Protein AF-A0A3Q2DTZ6-F1 (afdb_monomer_lite)

Foldseek 3Di:
DDDDDDDDPPPPPPDDDDDDDDPDDDPDPPVVVVVVVVVVVVLVVQLVVVVVVLVVLQPADQPDKDFAQAWDDCQVDPPFSHPPQEDGDHHRWMWGFRACPDPQWTWTWTPDPPTGIGIYGDPVNVVVVVVVVVVVVVVVVVVPDDPPPDDDPDDPDDDDDDDDD

Organism: Cyprinodon variegatus (NCBI:txid28743)

pLDDT: mean 79.05, std 22.46, range [39.16, 98.88]

Sequence (165 aa):
MKFKKAHLTKYLMKYTEESSADSYTSRPSDSDLSLEEDQEASRREAERQAQLQLERAKSKPVAFAVKTNVSYCGALDEDCPVQGAAINFETKDFLHIKEKYNNDWWIGRLVKEGADITFIPSPVKLEAMRIKQEQKAAARSESAQPSQIYFPPFCWRSTPPSAGK

Structure (mmCIF, N/CA/C/O backbone):
data_AF-A0A3Q2DTZ6-F1
#
_entry.id   AF-A0A3Q2DTZ6-F1
#
loop_
_atom_site.group_PDB
_atom_site.id
_atom_site.type_symbol
_atom_site.label_atom_id
_atom_site.label_alt_id
_atom_site.label_comp_id
_atom_site.label_asym_id
_atom_site.label_entity_id
_atom_site.label_seq_id
_atom_site.pdbx_PDB_ins_code
_atom_site.Cartn_x
_atom_site.Cartn_y
_atom_site.Cartn_z
_atom_site.occupancy
_atom_site.B_iso_or_equiv
_atom_site.auth_seq_id
_atom_site.auth_comp_id
_atom_site.auth_asym_id
_atom_site.auth_atom_id
_atom_site.pdbx_PDB_model_num
ATOM 1 N N . MET A 1 1 ? 99.301 5.663 -15.789 1.00 41.72 1 MET A N 1
ATOM 2 C CA . MET A 1 1 ? 98.503 4.423 -15.643 1.00 41.72 1 MET A CA 1
ATOM 3 C C . MET A 1 1 ? 97.276 4.504 -16.537 1.00 41.72 1 MET A C 1
ATOM 5 O O . MET A 1 1 ? 96.602 5.521 -16.536 1.00 41.72 1 MET A O 1
ATOM 9 N N . LYS A 1 2 ? 97.051 3.466 -17.349 1.00 45.25 2 LYS A N 1
ATOM 10 C CA . LYS A 1 2 ? 95.896 3.293 -18.244 1.00 45.25 2 LYS A CA 1
ATOM 11 C C . LYS A 1 2 ? 94.743 2.689 -17.442 1.00 45.25 2 LYS A C 1
ATOM 13 O O . LYS A 1 2 ? 94.998 1.671 -16.821 1.00 45.25 2 LYS A O 1
ATOM 18 N N . PHE A 1 3 ? 93.515 3.192 -17.567 1.00 42.50 3 PHE A N 1
ATOM 19 C CA . PHE A 1 3 ? 92.317 2.341 -17.575 1.00 42.50 3 PHE A CA 1
ATOM 20 C C . PHE A 1 3 ? 91.267 2.910 -18.534 1.00 42.50 3 PHE A C 1
ATOM 22 O O . PHE A 1 3 ? 91.218 4.107 -18.801 1.00 42.50 3 PHE A O 1
ATOM 29 N N . LYS A 1 4 ? 90.570 1.980 -19.186 1.00 48.81 4 LYS A N 1
ATOM 30 C CA . LYS A 1 4 ? 89.993 2.081 -20.527 1.00 48.81 4 LYS A CA 1
ATOM 31 C C . LYS A 1 4 ? 88.507 2.455 -20.498 1.00 48.81 4 LYS A C 1
ATOM 33 O O . LYS A 1 4 ? 87.788 2.129 -19.563 1.00 48.81 4 LYS A O 1
ATOM 38 N N . LYS A 1 5 ? 88.084 3.063 -21.611 1.00 48.91 5 LYS A N 1
ATOM 39 C CA . LYS A 1 5 ? 86.713 3.193 -22.126 1.00 48.91 5 LYS A CA 1
ATOM 40 C C . LYS A 1 5 ? 85.871 1.922 -21.941 1.00 48.91 5 LYS A C 1
ATOM 42 O O . LYS A 1 5 ? 86.323 0.855 -22.343 1.00 48.91 5 LYS A O 1
ATOM 47 N N . ALA A 1 6 ? 84.615 2.103 -21.534 1.00 48.50 6 ALA A N 1
ATOM 48 C CA . ALA A 1 6 ? 83.467 1.364 -22.072 1.00 48.50 6 ALA A CA 1
ATOM 49 C C . ALA A 1 6 ? 82.158 2.134 -21.792 1.00 48.50 6 ALA A C 1
ATOM 51 O O . ALA A 1 6 ? 81.367 1.789 -20.921 1.00 48.50 6 ALA A O 1
ATOM 52 N N . HIS A 1 7 ? 81.942 3.213 -22.549 1.00 48.97 7 HIS A N 1
ATOM 53 C CA . HIS A 1 7 ? 80.594 3.658 -22.909 1.00 48.97 7 HIS A CA 1
ATOM 54 C C . HIS A 1 7 ? 79.936 2.543 -23.730 1.00 48.97 7 HIS A C 1
ATOM 56 O O . HIS A 1 7 ? 80.561 2.165 -24.715 1.00 48.97 7 HIS A O 1
ATOM 62 N N . LEU A 1 8 ? 78.731 2.068 -23.368 1.00 47.53 8 LEU A N 1
ATOM 63 C CA . LEU A 1 8 ? 77.592 1.872 -24.300 1.00 47.53 8 LEU A CA 1
ATOM 64 C C . LEU A 1 8 ? 76.335 1.204 -23.689 1.00 47.53 8 LEU A C 1
ATOM 66 O O . LEU A 1 8 ? 75.507 0.691 -24.429 1.00 47.53 8 LEU A O 1
ATOM 70 N N . THR A 1 9 ? 76.100 1.210 -22.376 1.00 45.66 9 THR A N 1
ATOM 71 C CA . THR A 1 9 ? 74.889 0.563 -21.812 1.00 45.66 9 THR A CA 1
ATOM 72 C C . THR A 1 9 ? 73.594 1.372 -21.958 1.00 45.66 9 THR A C 1
ATOM 74 O O . THR A 1 9 ? 72.562 0.966 -21.439 1.00 45.66 9 THR A O 1
ATOM 77 N N . LYS A 1 10 ? 73.604 2.505 -22.674 1.00 50.84 10 LYS A N 1
ATOM 78 C CA . LYS A 1 10 ? 72.443 3.408 -22.755 1.00 50.84 10 LYS A CA 1
ATOM 79 C C . LYS A 1 10 ? 71.672 3.421 -24.081 1.00 50.84 10 LYS A C 1
ATOM 81 O O . LYS A 1 10 ? 70.732 4.199 -24.160 1.00 50.84 10 LYS A O 1
ATOM 86 N N . TYR A 1 11 ? 72.024 2.629 -25.106 1.00 40.12 11 TYR A N 1
ATOM 87 C CA . TYR A 1 11 ? 71.481 2.899 -26.456 1.00 40.12 11 TYR A CA 1
ATOM 88 C C . TYR A 1 11 ? 70.972 1.740 -27.330 1.00 40.12 11 TYR A C 1
ATOM 90 O O . TYR A 1 11 ? 70.694 1.986 -28.496 1.00 40.12 11 TYR A O 1
ATOM 98 N N . LEU A 1 12 ? 70.774 0.516 -26.830 1.00 48.34 12 LEU A N 1
ATOM 99 C CA . LEU A 1 12 ? 70.267 -0.590 -27.672 1.00 48.34 12 LEU A CA 1
ATOM 100 C C . LEU A 1 12 ? 69.214 -1.479 -26.972 1.00 48.34 12 LEU A C 1
ATOM 102 O O . LEU A 1 12 ? 69.154 -2.675 -27.208 1.00 48.34 12 LEU A O 1
ATOM 106 N N . MET A 1 13 ? 68.321 -0.890 -26.161 1.00 49.00 13 MET A N 1
ATOM 107 C CA . MET A 1 13 ? 66.967 -1.448 -25.931 1.00 49.00 13 MET A CA 1
ATOM 108 C C . MET A 1 13 ? 66.019 -0.952 -27.033 1.00 49.00 13 MET A C 1
ATOM 110 O O . MET A 1 13 ? 65.000 -0.316 -26.772 1.00 49.00 13 MET A O 1
ATOM 114 N N . LYS A 1 14 ? 66.406 -1.145 -28.293 1.00 47.03 14 LYS A N 1
ATOM 115 C CA . LYS A 1 14 ? 65.577 -0.799 -29.444 1.00 47.03 14 LYS A CA 1
ATOM 116 C C . LYS A 1 14 ? 65.657 -1.975 -30.409 1.00 47.03 14 LYS A C 1
ATOM 118 O O . LYS A 1 14 ? 66.730 -2.227 -30.943 1.00 47.03 14 LYS A O 1
ATOM 123 N N . TYR A 1 15 ? 64.519 -2.645 -30.590 1.00 43.56 15 TYR A N 1
ATOM 124 C CA . TYR A 1 15 ? 64.241 -3.767 -31.499 1.00 43.56 15 TYR A CA 1
ATOM 125 C C . TYR A 1 15 ? 64.509 -5.188 -30.979 1.00 43.56 15 TYR A C 1
ATOM 127 O O . TYR A 1 15 ? 65.468 -5.838 -31.378 1.00 43.56 15 TYR A O 1
ATOM 135 N N . THR A 1 16 ? 63.544 -5.703 -30.211 1.00 41.28 16 THR A N 1
ATOM 136 C CA . THR A 1 16 ? 63.103 -7.100 -30.351 1.00 41.28 16 THR A CA 1
ATOM 137 C C . THR A 1 16 ? 61.589 -7.189 -30.148 1.00 41.28 16 THR A C 1
ATOM 139 O O . THR A 1 16 ? 61.086 -7.065 -29.038 1.00 41.28 16 THR A O 1
ATOM 142 N N . GLU A 1 17 ? 60.917 -7.326 -31.291 1.00 39.56 17 GLU A N 1
ATOM 143 C CA . GLU A 1 17 ? 59.718 -8.135 -31.545 1.00 39.56 17 GLU A CA 1
ATOM 144 C C . GLU A 1 17 ? 58.416 -7.837 -30.787 1.00 39.56 17 GLU A C 1
ATOM 146 O O . GLU A 1 17 ? 58.101 -8.358 -29.723 1.00 39.56 17 GLU A O 1
ATOM 151 N N . GLU A 1 18 ? 57.609 -7.019 -31.458 1.00 49.50 18 GLU A N 1
ATOM 152 C CA . GLU A 1 18 ? 56.250 -7.355 -31.898 1.00 49.50 18 GLU A CA 1
ATOM 153 C C . GLU A 1 18 ? 55.818 -8.824 -31.649 1.00 49.50 18 GLU A C 1
ATOM 155 O O . GLU A 1 18 ? 56.094 -9.721 -32.438 1.00 49.50 18 GLU A O 1
ATOM 160 N N . SER A 1 19 ? 55.050 -9.060 -30.584 1.00 39.16 19 SER A N 1
ATOM 161 C CA . SER A 1 19 ? 53.859 -9.907 -30.691 1.00 39.16 19 SER A CA 1
ATOM 162 C C . SER A 1 19 ? 52.780 -9.361 -29.761 1.00 39.16 19 SER A C 1
ATOM 164 O O . SER A 1 19 ? 52.871 -9.382 -28.534 1.00 39.16 19 SER A O 1
ATOM 166 N N . SER A 1 20 ? 51.780 -8.767 -30.403 1.00 52.72 20 SER A N 1
ATOM 167 C CA . SER A 1 20 ? 50.464 -8.537 -29.836 1.00 52.72 20 SER A CA 1
ATOM 168 C C . SER A 1 20 ? 49.880 -9.897 -29.466 1.00 52.72 20 SER A C 1
ATOM 170 O O . SER A 1 20 ? 49.728 -10.757 -30.330 1.00 52.72 20 SER A O 1
ATOM 172 N N . ALA A 1 21 ? 49.582 -10.083 -28.187 1.00 40.47 21 ALA A N 1
ATOM 173 C CA . ALA A 1 21 ? 48.740 -11.158 -27.687 1.00 40.47 21 ALA A CA 1
ATOM 174 C C . ALA A 1 21 ? 47.865 -10.569 -26.574 1.00 40.47 21 ALA A C 1
ATOM 176 O O . ALA A 1 21 ? 48.117 -10.722 -25.383 1.00 40.47 21 ALA A O 1
ATOM 177 N N . ASP A 1 22 ? 46.895 -9.771 -27.017 1.00 44.12 22 ASP A N 1
ATOM 178 C CA . ASP A 1 22 ? 45.498 -9.894 -26.620 1.00 44.12 22 ASP A CA 1
ATOM 179 C C . ASP A 1 22 ? 45.221 -9.963 -25.111 1.00 44.12 22 ASP A C 1
ATOM 181 O O . ASP A 1 22 ? 45.041 -11.017 -24.501 1.00 44.12 22 ASP A O 1
ATOM 185 N N . SER A 1 23 ? 45.076 -8.772 -24.525 1.00 54.72 23 SER A N 1
ATOM 186 C CA . SER A 1 23 ? 44.318 -8.573 -23.293 1.00 54.72 23 SER A CA 1
ATOM 187 C C . SER A 1 23 ? 42.849 -8.929 -23.550 1.00 54.72 23 SER A C 1
ATOM 189 O O . SER A 1 23 ? 42.066 -8.103 -24.008 1.00 54.72 23 SER A O 1
ATOM 191 N N . TYR A 1 24 ? 42.476 -10.175 -23.265 1.00 48.81 24 TYR A N 1
ATOM 192 C CA . TYR A 1 24 ? 41.083 -10.609 -23.217 1.00 48.81 24 TYR A CA 1
ATOM 193 C C . TYR A 1 24 ? 40.782 -11.256 -21.868 1.00 48.81 24 TYR A C 1
ATOM 195 O O . TYR A 1 24 ? 40.972 -12.450 -21.665 1.00 48.81 24 TYR A O 1
ATOM 203 N N . THR A 1 25 ? 40.281 -10.438 -20.942 1.00 47.41 25 THR A N 1
ATOM 204 C CA . THR A 1 25 ? 38.934 -10.642 -20.388 1.00 47.41 25 THR A CA 1
ATOM 205 C C . THR A 1 25 ? 38.511 -9.402 -19.591 1.00 47.41 25 THR A C 1
ATOM 207 O O . THR A 1 25 ? 38.667 -9.306 -18.379 1.00 47.41 25 THR A O 1
ATOM 210 N N . SER A 1 26 ? 38.012 -8.428 -20.352 1.00 53.19 26 SER A N 1
ATOM 211 C CA . SER A 1 26 ? 36.920 -7.505 -20.026 1.00 53.19 26 SER A CA 1
ATOM 212 C C . SER A 1 26 ? 36.917 -6.859 -18.639 1.00 53.19 26 SER A C 1
ATOM 214 O O . SER A 1 26 ? 36.235 -7.309 -17.722 1.00 53.19 26 SER A O 1
ATOM 216 N N . ARG A 1 27 ? 37.561 -5.690 -18.531 1.00 54.78 27 ARG A N 1
ATOM 217 C CA . ARG A 1 27 ? 37.048 -4.644 -17.639 1.00 54.78 27 ARG A CA 1
ATOM 218 C C . ARG A 1 27 ? 35.656 -4.285 -18.186 1.00 54.78 27 ARG A C 1
ATOM 220 O O . ARG A 1 27 ? 35.604 -3.839 -19.335 1.00 54.78 27 ARG A O 1
ATOM 227 N N . PRO A 1 28 ? 34.545 -4.540 -17.469 1.00 54.09 28 PRO A N 1
ATOM 228 C CA . PRO A 1 28 ? 33.247 -4.057 -17.923 1.00 54.09 28 PRO A CA 1
ATOM 229 C C . PRO A 1 28 ? 33.381 -2.543 -18.096 1.00 54.09 28 PRO A C 1
ATOM 231 O O . PRO A 1 28 ? 34.019 -1.881 -17.273 1.00 54.09 28 PRO A O 1
ATOM 234 N N . SER A 1 29 ? 32.913 -2.020 -19.229 1.00 53.03 29 SER A N 1
ATOM 235 C CA . SER A 1 29 ? 33.005 -0.587 -19.511 1.00 53.03 29 SER A CA 1
ATOM 236 C C . SER A 1 29 ? 32.414 0.186 -18.332 1.00 53.03 29 SER A C 1
ATOM 238 O O . SER A 1 29 ? 31.333 -0.168 -17.870 1.00 53.03 29 SER A O 1
ATOM 240 N N . ASP A 1 30 ? 33.079 1.249 -17.864 1.00 56.62 30 ASP A N 1
ATOM 241 C CA . ASP A 1 30 ? 32.562 2.117 -16.784 1.00 56.62 30 ASP A CA 1
ATOM 242 C C . ASP A 1 30 ? 31.128 2.631 -17.086 1.00 56.62 30 ASP A C 1
ATOM 244 O O . ASP A 1 30 ? 30.389 2.988 -16.176 1.00 56.62 30 ASP A O 1
ATOM 248 N N . SER A 1 31 ? 30.710 2.619 -18.359 1.00 53.72 31 SER A N 1
ATOM 2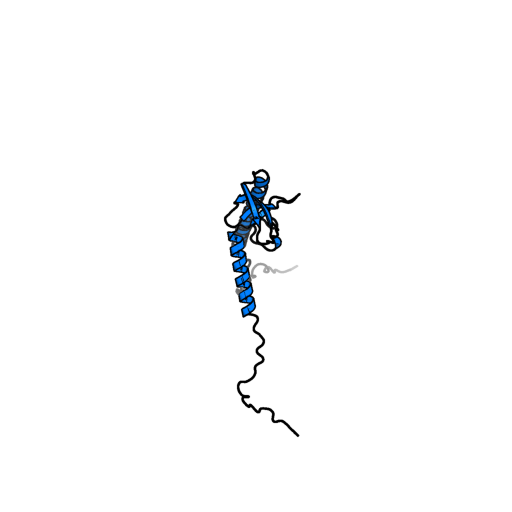49 C CA . SER A 1 31 ? 29.361 2.958 -18.825 1.00 53.72 31 SER A CA 1
ATOM 250 C C . SER A 1 31 ? 28.288 1.882 -18.598 1.00 53.72 31 SER A C 1
ATOM 252 O O . SER A 1 31 ? 27.108 2.213 -18.588 1.00 53.72 31 SER A O 1
ATOM 254 N N . ASP A 1 32 ? 28.660 0.605 -18.464 1.00 59.25 32 ASP A N 1
ATOM 255 C CA . ASP A 1 32 ? 27.701 -0.481 -18.187 1.00 59.25 32 ASP A CA 1
ATOM 256 C C . ASP A 1 32 ? 27.314 -0.467 -16.698 1.00 59.25 32 ASP A C 1
ATOM 258 O O . ASP A 1 32 ? 26.147 -0.585 -16.337 1.00 59.25 32 ASP A O 1
ATOM 262 N N . LEU A 1 33 ? 28.291 -0.170 -15.834 1.00 58.97 33 LEU A N 1
ATOM 263 C CA . LEU A 1 33 ? 28.074 -0.004 -14.396 1.00 58.97 33 LEU A CA 1
ATOM 264 C C . LEU A 1 33 ? 27.227 1.237 -14.071 1.00 58.97 33 LEU A C 1
ATOM 266 O O . LEU A 1 33 ? 26.391 1.179 -13.173 1.00 58.97 33 LEU A O 1
ATOM 270 N N . SER A 1 34 ? 27.392 2.341 -14.812 1.00 67.38 34 SER A N 1
ATOM 271 C CA . SER A 1 34 ? 26.623 3.569 -14.559 1.00 67.38 34 SER A CA 1
ATOM 272 C C . SER A 1 34 ? 25.130 3.420 -14.870 1.00 67.38 34 SER A C 1
ATOM 274 O O . SER A 1 34 ? 24.301 3.968 -14.154 1.00 67.38 34 SER A O 1
ATOM 276 N N . LEU A 1 35 ? 24.761 2.671 -15.919 1.00 72.25 35 LEU A N 1
ATOM 277 C CA . LEU A 1 35 ? 23.350 2.459 -16.271 1.00 72.25 35 LEU A CA 1
ATOM 278 C C . LEU A 1 35 ? 22.633 1.560 -15.257 1.00 72.25 35 LEU A C 1
ATOM 280 O O . LEU A 1 35 ? 21.465 1.800 -14.943 1.00 72.25 35 LEU A O 1
ATOM 284 N N . GLU A 1 36 ? 23.319 0.539 -14.738 1.00 72.25 36 GLU A N 1
ATOM 285 C CA . GLU A 1 36 ? 22.794 -0.288 -13.648 1.00 72.25 36 GLU A CA 1
ATOM 286 C C . GLU A 1 36 ? 22.643 0.523 -12.353 1.00 72.25 36 GLU A C 1
ATOM 288 O O . GLU A 1 36 ? 21.620 0.414 -11.671 1.00 72.25 36 GLU A O 1
ATOM 293 N N . GLU A 1 37 ? 23.610 1.391 -12.044 1.00 77.00 37 GLU A N 1
ATOM 294 C CA . GLU A 1 37 ? 23.546 2.292 -10.891 1.00 77.00 37 GLU A CA 1
ATOM 295 C C . GLU A 1 37 ? 22.380 3.289 -10.999 1.00 77.00 37 GLU A C 1
ATOM 297 O O . GLU A 1 37 ? 21.632 3.458 -10.033 1.00 77.00 37 GLU A O 1
ATOM 302 N N . ASP A 1 38 ? 22.155 3.879 -12.176 1.00 83.25 38 ASP A N 1
ATOM 303 C CA . ASP A 1 38 ? 21.043 4.803 -12.427 1.00 83.25 38 ASP A CA 1
ATOM 304 C C . ASP A 1 38 ? 19.671 4.121 -12.269 1.00 83.25 38 ASP A C 1
ATOM 306 O O . ASP A 1 38 ? 18.738 4.687 -11.682 1.00 83.25 38 ASP A O 1
ATOM 310 N N . GLN A 1 39 ? 19.529 2.882 -12.752 1.00 86.56 39 GLN A N 1
ATOM 311 C CA . GLN A 1 39 ? 18.296 2.102 -12.587 1.00 86.56 39 GLN A CA 1
ATOM 312 C C . GLN A 1 39 ? 18.036 1.749 -11.123 1.00 86.56 39 GLN A C 1
ATOM 314 O O . GLN A 1 39 ? 16.907 1.864 -10.635 1.00 86.56 39 GLN A O 1
ATOM 319 N N . GLU A 1 40 ? 19.075 1.336 -10.405 1.00 87.25 40 GLU A N 1
ATOM 320 C CA . GLU A 1 40 ? 18.975 0.988 -8.995 1.00 87.25 40 GLU A CA 1
ATOM 321 C C . GLU A 1 40 ? 18.700 2.229 -8.125 1.00 87.25 40 GLU A C 1
ATOM 323 O O . GLU A 1 40 ? 17.897 2.180 -7.188 1.00 87.25 40 GLU A O 1
ATOM 328 N N . ALA A 1 41 ? 19.281 3.379 -8.473 1.00 89.12 41 ALA A N 1
ATOM 329 C CA . ALA A 1 41 ? 18.962 4.660 -7.854 1.00 89.12 41 ALA A CA 1
ATOM 330 C C . ALA A 1 41 ? 17.489 5.041 -8.074 1.00 89.12 41 ALA A C 1
ATOM 332 O O . ALA A 1 41 ? 16.804 5.429 -7.123 1.00 89.12 41 ALA A O 1
ATOM 333 N N . SER A 1 42 ? 16.972 4.867 -9.296 1.00 92.12 42 SER A N 1
ATOM 334 C CA . SER A 1 42 ? 15.560 5.105 -9.614 1.00 92.12 42 SER A CA 1
ATOM 335 C C . SER A 1 42 ? 14.623 4.200 -8.807 1.00 92.12 42 SER A C 1
ATOM 337 O O . SER A 1 42 ? 13.618 4.669 -8.266 1.00 92.12 42 SER A O 1
ATOM 339 N N . ARG A 1 43 ? 14.979 2.920 -8.644 1.00 92.06 43 ARG A N 1
ATOM 340 C CA . ARG A 1 43 ? 14.215 1.965 -7.828 1.00 92.06 43 ARG A CA 1
ATOM 341 C C . ARG A 1 43 ? 14.134 2.404 -6.365 1.00 92.06 43 ARG A C 1
ATOM 343 O O . ARG A 1 43 ? 13.038 2.458 -5.809 1.00 92.06 43 ARG A O 1
ATOM 350 N N . ARG A 1 44 ? 15.267 2.771 -5.756 1.00 94.06 44 ARG A N 1
ATOM 351 C CA . ARG A 1 44 ? 15.301 3.255 -4.361 1.00 94.06 44 ARG A CA 1
ATOM 352 C C . ARG A 1 44 ? 14.538 4.559 -4.174 1.00 94.06 44 ARG A C 1
ATOM 354 O O . ARG A 1 44 ? 13.916 4.769 -3.136 1.00 94.06 44 ARG A O 1
ATOM 361 N N . GLU A 1 45 ? 14.592 5.451 -5.159 1.00 96.06 45 GLU A N 1
ATOM 362 C CA . GLU A 1 45 ? 13.805 6.683 -5.158 1.00 96.06 45 GLU A CA 1
ATOM 363 C C . GLU A 1 45 ? 12.304 6.378 -5.150 1.00 96.06 45 GLU A C 1
ATOM 365 O O . GLU A 1 45 ? 11.576 6.913 -4.312 1.00 96.06 45 GLU A O 1
ATOM 370 N N . ALA A 1 46 ? 11.852 5.484 -6.033 1.00 95.94 46 ALA A N 1
ATOM 371 C CA . ALA A 1 46 ? 10.452 5.081 -6.116 1.00 95.94 46 ALA A CA 1
ATOM 372 C C . ALA A 1 46 ? 9.954 4.458 -4.801 1.00 95.94 46 ALA A C 1
ATOM 374 O O . ALA A 1 46 ? 8.891 4.838 -4.305 1.00 95.94 46 ALA A O 1
ATOM 375 N N . GLU A 1 47 ? 10.745 3.572 -4.189 1.00 97.06 47 GLU A N 1
ATOM 376 C CA . GLU A 1 47 ? 10.427 2.982 -2.885 1.00 97.06 47 GLU A CA 1
ATOM 377 C C . GLU A 1 47 ? 10.340 4.050 -1.784 1.00 97.06 47 GLU A C 1
ATOM 379 O O . GLU A 1 47 ? 9.384 4.083 -1.005 1.00 97.06 47 GLU A O 1
ATOM 384 N N . ARG A 1 48 ? 11.281 5.002 -1.745 1.00 98.12 48 ARG A N 1
ATOM 385 C CA . ARG A 1 48 ? 11.242 6.094 -0.762 1.00 98.12 48 ARG A CA 1
ATOM 386 C C . ARG A 1 48 ? 9.997 6.962 -0.926 1.00 98.12 48 ARG A C 1
ATOM 388 O O . ARG A 1 48 ? 9.396 7.375 0.067 1.00 98.12 48 ARG A O 1
ATOM 395 N N . GLN A 1 49 ? 9.595 7.245 -2.163 1.00 98.31 49 GLN A N 1
ATOM 396 C CA . GLN A 1 49 ? 8.363 7.983 -2.443 1.00 98.31 49 GLN A CA 1
ATOM 397 C C . GLN A 1 49 ? 7.126 7.208 -1.982 1.00 98.31 49 GLN A C 1
ATOM 399 O O . GLN A 1 49 ? 6.236 7.793 -1.358 1.00 98.31 49 GLN A O 1
ATOM 404 N N . ALA A 1 50 ? 7.093 5.895 -2.216 1.00 98.25 50 ALA A N 1
ATOM 405 C CA . ALA A 1 50 ? 6.034 5.018 -1.734 1.00 98.25 50 ALA A CA 1
ATOM 406 C C . ALA A 1 50 ? 5.957 5.008 -0.193 1.00 98.25 50 ALA A C 1
ATOM 408 O O . ALA A 1 50 ? 4.869 5.165 0.368 1.00 98.25 50 ALA A O 1
ATOM 409 N N . GLN A 1 51 ? 7.102 4.951 0.497 1.00 98.44 51 GLN A N 1
ATOM 410 C CA . GLN A 1 51 ? 7.172 5.029 1.960 1.00 98.44 51 GLN A CA 1
ATOM 411 C C . GLN A 1 51 ? 6.641 6.365 2.490 1.00 98.44 51 GLN A C 1
ATOM 413 O O . GLN A 1 51 ? 5.844 6.401 3.428 1.00 98.44 51 GLN A O 1
ATOM 418 N N . LEU A 1 52 ? 7.024 7.484 1.869 1.00 98.44 52 LEU A N 1
ATOM 419 C CA . LEU A 1 52 ? 6.501 8.801 2.241 1.00 98.44 52 LEU A CA 1
ATOM 420 C C . LEU A 1 52 ? 4.979 8.888 2.064 1.00 98.44 52 LEU A C 1
ATOM 422 O O . LEU A 1 52 ? 4.309 9.590 2.825 1.00 98.44 52 LEU A O 1
ATOM 426 N N . GLN A 1 53 ? 4.415 8.186 1.080 1.00 98.50 53 GLN A N 1
ATOM 427 C CA . GLN A 1 53 ? 2.971 8.157 0.874 1.00 98.50 53 GLN A CA 1
ATOM 428 C C . GLN A 1 53 ? 2.242 7.336 1.948 1.00 98.50 53 GLN A C 1
ATOM 430 O O . GLN A 1 53 ? 1.206 7.796 2.432 1.00 98.50 53 GLN A O 1
ATOM 435 N N . LEU A 1 54 ? 2.803 6.202 2.393 1.00 98.19 54 LEU A N 1
ATOM 436 C CA . LEU A 1 54 ? 2.294 5.463 3.560 1.00 98.19 54 LEU A CA 1
ATOM 437 C C . LEU A 1 54 ? 2.249 6.350 4.810 1.00 98.19 54 LEU A C 1
ATOM 439 O O . LEU A 1 54 ? 1.220 6.421 5.485 1.00 98.19 54 LEU A O 1
ATOM 443 N N . GLU A 1 55 ? 3.334 7.076 5.089 1.00 98.25 55 GLU A N 1
ATOM 444 C CA . GLU A 1 55 ? 3.416 7.977 6.245 1.00 98.25 55 GLU A CA 1
ATOM 445 C C . GLU A 1 55 ? 2.361 9.086 6.183 1.00 98.25 55 GLU A C 1
ATOM 447 O O . GLU A 1 55 ? 1.641 9.332 7.153 1.00 98.25 55 GLU A O 1
ATOM 452 N N . ARG A 1 56 ? 2.190 9.714 5.014 1.00 98.44 56 ARG A N 1
ATOM 453 C CA . ARG A 1 56 ? 1.154 10.739 4.799 1.00 98.44 56 ARG A CA 1
ATOM 454 C C . ARG A 1 56 ? -0.263 10.186 4.940 1.00 98.44 56 ARG A C 1
ATOM 456 O O . ARG A 1 56 ? -1.164 10.928 5.321 1.00 98.44 56 ARG A O 1
ATOM 463 N N . ALA A 1 57 ? -0.489 8.910 4.637 1.00 98.38 57 ALA A N 1
ATOM 464 C CA . ALA A 1 57 ? -1.806 8.295 4.741 1.00 98.38 57 ALA A CA 1
ATOM 465 C C . ALA A 1 57 ? -2.247 8.018 6.189 1.00 98.38 57 ALA A C 1
ATOM 467 O O . ALA A 1 57 ? -3.449 7.872 6.431 1.00 98.38 57 ALA A O 1
ATOM 468 N N . LYS A 1 58 ? -1.327 8.017 7.168 1.00 98.06 58 LYS A N 1
ATOM 469 C CA . LYS A 1 58 ? -1.653 7.844 8.600 1.00 98.06 58 LYS A CA 1
ATOM 470 C C . LYS A 1 58 ? -2.647 8.883 9.116 1.00 98.06 58 LYS A C 1
ATOM 472 O O . LYS A 1 58 ? -3.528 8.541 9.901 1.00 98.06 58 LYS A O 1
ATOM 477 N N . SER A 1 59 ? -2.554 10.123 8.638 1.00 97.88 59 SER A N 1
ATOM 478 C CA . SER A 1 59 ? -3.449 11.219 9.030 1.00 97.88 59 SER A CA 1
ATOM 479 C C . SER A 1 59 ? -4.693 11.358 8.147 1.00 97.88 59 SER A C 1
ATOM 481 O O . SER A 1 59 ? -5.599 12.119 8.487 1.00 97.88 59 SER A O 1
ATOM 483 N N . LYS A 1 60 ? -4.782 10.627 7.026 1.00 98.44 60 LYS A N 1
ATOM 484 C CA . LYS A 1 60 ? -5.953 10.683 6.140 1.00 98.44 60 LYS A CA 1
ATOM 485 C C . LYS A 1 60 ? -7.169 10.031 6.807 1.00 98.44 60 LYS A C 1
ATOM 487 O O . LYS A 1 60 ? -7.017 9.064 7.564 1.00 98.44 60 LYS A O 1
ATOM 492 N N . PRO A 1 61 ? -8.397 10.502 6.532 1.00 98.44 61 PRO A N 1
ATOM 493 C CA . PRO A 1 61 ? -9.600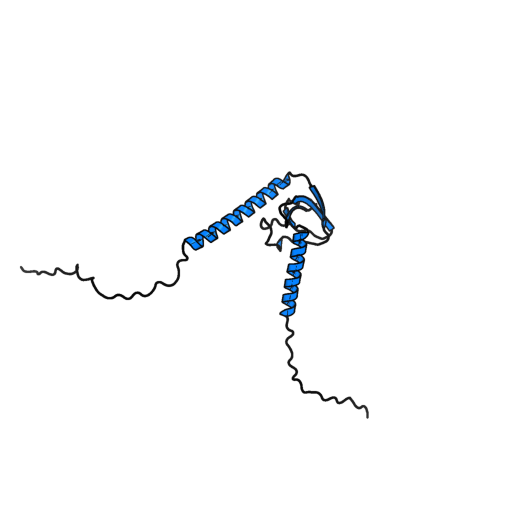 9.823 6.999 1.00 98.44 61 PRO A CA 1
ATOM 494 C C . PRO A 1 61 ? -9.725 8.434 6.360 1.00 98.44 61 PRO A C 1
ATOM 496 O O . PRO A 1 61 ? -9.105 8.136 5.341 1.00 98.44 61 PRO A O 1
ATOM 499 N N . VAL A 1 62 ? -10.510 7.550 6.979 1.00 98.69 62 VAL A N 1
ATOM 500 C CA . VAL A 1 62 ? -10.913 6.300 6.316 1.00 98.69 62 VAL A CA 1
ATOM 501 C C . VAL A 1 62 ? -11.866 6.663 5.182 1.00 98.69 62 VAL A C 1
ATOM 503 O O . VAL A 1 62 ? -12.883 7.301 5.431 1.00 98.69 62 VAL A O 1
ATOM 506 N N . ALA A 1 63 ? -11.529 6.277 3.954 1.00 98.69 63 ALA A N 1
ATOM 507 C CA . ALA A 1 63 ? -12.376 6.500 2.789 1.00 98.69 63 ALA A CA 1
ATOM 508 C C . ALA A 1 63 ? -13.530 5.492 2.761 1.00 98.69 63 ALA A C 1
ATOM 510 O O . ALA A 1 63 ? -14.688 5.865 2.602 1.00 98.69 63 ALA A O 1
ATOM 511 N N . PHE A 1 64 ? -13.212 4.210 2.943 1.00 98.81 64 PHE A N 1
ATOM 512 C CA . PHE A 1 64 ? -14.184 3.125 3.034 1.00 98.81 64 PHE A CA 1
ATOM 513 C C . PHE A 1 64 ? -13.581 1.923 3.768 1.00 98.81 64 PHE A C 1
ATOM 515 O O . PHE A 1 64 ? -12.367 1.840 3.974 1.00 98.81 64 PHE A O 1
ATOM 522 N N . ALA A 1 65 ? -14.437 0.986 4.166 1.00 98.56 65 ALA A N 1
ATOM 523 C CA . ALA A 1 65 ? -14.036 -0.276 4.770 1.00 98.56 65 ALA A CA 1
ATOM 524 C C . ALA A 1 65 ? -14.447 -1.446 3.876 1.00 98.56 65 ALA A C 1
ATOM 526 O O . ALA A 1 65 ? -15.458 -1.379 3.177 1.00 98.56 65 ALA A O 1
ATOM 527 N N . VAL A 1 66 ? -13.673 -2.524 3.914 1.00 98.69 66 VAL A N 1
ATOM 528 C CA . VAL A 1 66 ? -13.969 -3.760 3.180 1.00 98.69 66 VAL A CA 1
ATOM 529 C C . VAL A 1 66 ? -13.862 -4.963 4.104 1.00 98.69 66 VAL A C 1
ATOM 531 O O . VAL A 1 66 ? -13.106 -4.935 5.073 1.00 98.69 66 VAL A O 1
ATOM 534 N N . LYS A 1 67 ? -14.608 -6.023 3.782 1.00 98.56 67 LYS A N 1
ATOM 535 C CA . LYS A 1 67 ? -14.482 -7.340 4.408 1.00 98.56 67 LYS A CA 1
ATOM 536 C C . LYS A 1 67 ? -13.841 -8.305 3.418 1.00 98.56 67 LYS A C 1
ATOM 538 O O . LYS A 1 67 ? -14.318 -8.436 2.291 1.00 98.56 67 LYS A O 1
ATOM 543 N N . THR A 1 68 ? -12.784 -8.983 3.830 1.00 98.69 68 THR A N 1
ATOM 544 C CA . THR A 1 68 ? -12.033 -9.901 2.971 1.00 98.69 68 THR A CA 1
ATOM 545 C C . THR A 1 68 ? -12.794 -11.220 2.781 1.00 98.69 68 THR A C 1
ATOM 547 O O . THR A 1 68 ? -13.472 -11.720 3.684 1.00 98.69 68 THR A O 1
ATOM 550 N N . ASN A 1 69 ? -12.692 -11.810 1.588 1.00 98.06 69 ASN A N 1
ATOM 551 C CA . ASN A 1 69 ? -13.244 -13.141 1.283 1.00 98.06 69 ASN A CA 1
ATOM 552 C C . ASN A 1 69 ? -12.172 -14.164 0.893 1.00 98.06 69 ASN A C 1
ATOM 5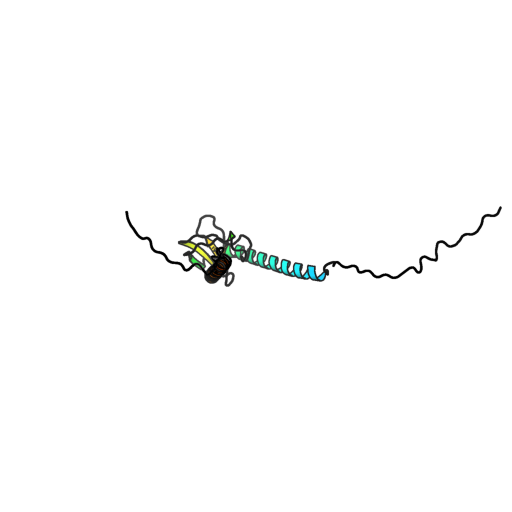54 O O . ASN A 1 69 ? -12.484 -15.337 0.729 1.00 98.06 69 ASN A O 1
ATOM 558 N N . VAL A 1 70 ? -10.925 -13.718 0.789 1.00 97.56 70 VAL A N 1
ATOM 559 C CA . VAL A 1 70 ? -9.728 -14.535 0.586 1.00 97.56 70 VAL A CA 1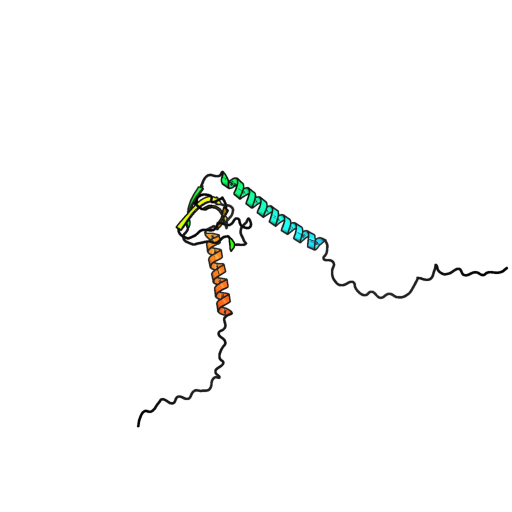
ATOM 560 C C . VAL A 1 70 ? -8.711 -14.150 1.655 1.00 97.56 70 VAL A C 1
ATOM 562 O O . VAL A 1 70 ? -8.842 -13.085 2.261 1.00 97.56 70 VAL A O 1
ATOM 565 N N . SER A 1 71 ? -7.730 -15.007 1.901 1.00 97.56 71 SER A N 1
ATOM 566 C CA . SER A 1 71 ? -6.550 -14.656 2.687 1.00 97.56 71 SER A CA 1
ATOM 567 C C . SER A 1 71 ? -5.444 -14.123 1.777 1.00 97.56 71 SER A C 1
ATOM 569 O O . SER A 1 71 ? -5.404 -14.413 0.580 1.00 97.56 71 SER A O 1
ATOM 571 N N . TYR A 1 72 ? -4.540 -13.338 2.352 1.00 98.06 72 TYR A N 1
ATOM 572 C CA . TYR A 1 72 ? -3.366 -12.811 1.671 1.00 98.06 72 TYR A CA 1
ATOM 573 C C . TYR A 1 72 ? -2.190 -12.733 2.641 1.00 98.06 72 TYR A C 1
ATOM 575 O O . TYR A 1 72 ? -2.332 -12.303 3.789 1.00 98.06 72 TYR A O 1
ATOM 583 N N . CYS A 1 73 ? -1.017 -13.143 2.162 1.00 96.62 73 CYS A N 1
ATOM 584 C CA . CYS A 1 73 ? 0.229 -13.084 2.908 1.00 96.62 73 CYS A CA 1
ATOM 585 C C . CYS A 1 73 ? 1.224 -12.188 2.167 1.00 96.62 73 CYS A C 1
ATOM 587 O O . CYS A 1 73 ? 1.867 -12.643 1.222 1.00 96.62 73 CYS A O 1
ATOM 589 N N . GLY A 1 74 ? 1.368 -10.937 2.614 1.00 95.44 74 GLY A N 1
ATOM 590 C CA . GLY A 1 74 ? 2.284 -9.964 2.014 1.00 95.44 74 GLY A CA 1
ATOM 591 C C . GLY A 1 74 ? 3.754 -10.386 2.023 1.00 95.44 74 GLY A C 1
ATOM 592 O O . GLY A 1 74 ? 4.515 -9.956 1.169 1.00 95.44 74 GLY A O 1
ATOM 593 N N . ALA A 1 75 ? 4.144 -11.301 2.915 1.00 92.81 75 ALA A N 1
ATOM 594 C CA . ALA A 1 75 ? 5.505 -11.840 2.973 1.00 92.81 75 ALA A CA 1
ATOM 595 C C . ALA A 1 75 ? 5.880 -12.723 1.766 1.00 92.81 75 ALA A C 1
ATOM 597 O O . ALA A 1 75 ? 7.037 -13.100 1.631 1.00 92.81 75 ALA A O 1
ATOM 598 N N . LEU A 1 76 ? 4.906 -13.108 0.933 1.00 89.44 76 LEU A N 1
ATOM 599 C CA . LEU A 1 76 ? 5.123 -13.895 -0.286 1.00 89.44 76 LEU A CA 1
ATOM 600 C C . LEU A 1 76 ? 5.063 -13.036 -1.563 1.00 89.44 76 LEU A C 1
ATOM 602 O O . LEU A 1 76 ? 5.154 -13.588 -2.662 1.00 89.44 76 LEU A O 1
ATOM 606 N N . ASP A 1 77 ? 4.836 -11.725 -1.435 1.00 90.12 77 ASP A N 1
ATOM 607 C CA . ASP A 1 77 ? 4.639 -10.802 -2.555 1.00 90.12 77 ASP A CA 1
ATOM 608 C C . ASP A 1 77 ? 5.801 -9.808 -2.657 1.00 90.12 77 ASP A C 1
ATOM 610 O O . ASP A 1 77 ? 5.860 -8.797 -1.959 1.00 90.12 77 ASP A O 1
ATOM 614 N N . GLU A 1 78 ? 6.722 -10.108 -3.569 1.00 91.94 78 GLU A N 1
ATOM 615 C CA . GLU A 1 78 ? 7.912 -9.293 -3.844 1.00 91.94 78 GLU A CA 1
ATOM 616 C C . GLU A 1 78 ? 7.598 -8.036 -4.679 1.00 91.94 78 GLU A C 1
ATOM 618 O O . GLU A 1 78 ? 8.457 -7.175 -4.845 1.00 91.94 78 GLU A O 1
ATOM 623 N N . ASP A 1 79 ? 6.373 -7.906 -5.209 1.00 94.00 79 ASP A N 1
ATOM 624 C CA . ASP A 1 79 ? 5.974 -6.778 -6.065 1.00 94.00 79 ASP A CA 1
ATOM 625 C C . ASP A 1 79 ? 5.397 -5.595 -5.249 1.00 94.00 79 ASP A C 1
ATOM 627 O O . ASP A 1 79 ? 4.768 -4.686 -5.809 1.00 94.00 79 ASP A O 1
ATOM 631 N N . CYS A 1 80 ? 5.527 -5.620 -3.918 1.00 96.69 80 CYS A N 1
ATOM 632 C CA . CYS A 1 80 ? 5.063 -4.545 -3.043 1.00 96.69 80 CYS A CA 1
ATOM 633 C C . CYS A 1 80 ? 5.894 -3.262 -3.256 1.00 96.69 80 CYS A C 1
ATOM 635 O O . CYS A 1 80 ? 7.120 -3.349 -3.306 1.00 96.69 80 CYS A O 1
ATOM 637 N N . PRO A 1 81 ? 5.281 -2.058 -3.326 1.00 97.12 81 PRO A N 1
ATOM 638 C CA . PRO A 1 81 ? 6.015 -0.811 -3.563 1.00 97.12 81 PRO A CA 1
ATOM 639 C C . PRO A 1 81 ? 7.075 -0.477 -2.507 1.00 97.12 81 PRO A C 1
ATOM 641 O O . PRO A 1 81 ? 8.008 0.264 -2.800 1.00 97.12 81 PRO A O 1
ATOM 644 N N . VAL A 1 82 ? 6.911 -0.994 -1.286 1.00 97.25 82 VAL A N 1
ATOM 645 C CA . VAL A 1 82 ? 7.921 -0.945 -0.224 1.00 97.25 82 VAL A CA 1
ATOM 646 C C . VAL A 1 82 ? 8.107 -2.343 0.338 1.00 97.25 82 VAL A C 1
ATOM 648 O O . VAL A 1 82 ? 7.130 -3.006 0.707 1.00 97.25 82 VAL A O 1
ATOM 651 N N . GLN A 1 83 ? 9.358 -2.782 0.440 1.00 94.69 83 GLN A N 1
ATOM 652 C CA . GLN A 1 83 ? 9.677 -4.112 0.941 1.00 94.69 83 GLN A CA 1
ATOM 653 C C . GLN A 1 83 ? 9.181 -4.297 2.382 1.00 94.69 83 GLN A C 1
ATOM 655 O O . GLN A 1 83 ? 9.387 -3.455 3.253 1.00 94.69 83 GLN A O 1
ATOM 660 N N . GLY A 1 84 ? 8.482 -5.407 2.634 1.00 94.56 84 GLY A N 1
ATOM 661 C CA . GLY A 1 84 ? 7.945 -5.737 3.960 1.00 94.56 84 GLY A CA 1
ATOM 662 C C . GLY A 1 84 ? 6.748 -4.894 4.421 1.00 94.56 84 GLY A C 1
ATOM 663 O O . GLY A 1 84 ? 6.255 -5.108 5.525 1.00 94.56 84 GLY A O 1
ATOM 664 N N . ALA A 1 85 ? 6.247 -3.969 3.597 1.00 97.25 85 ALA A N 1
ATOM 665 C CA . ALA A 1 85 ? 5.105 -3.118 3.942 1.00 97.25 85 ALA A CA 1
ATOM 666 C C . ALA A 1 85 ? 3.755 -3.634 3.407 1.00 97.25 85 ALA A C 1
ATOM 668 O O . ALA A 1 85 ? 2.741 -2.941 3.529 1.00 97.25 85 ALA A O 1
ATOM 669 N N . ALA A 1 86 ? 3.725 -4.824 2.800 1.00 97.88 86 ALA A N 1
ATOM 670 C CA . ALA A 1 86 ? 2.491 -5.488 2.395 1.00 97.88 86 ALA A CA 1
ATOM 671 C C . ALA A 1 86 ? 1.776 -6.087 3.615 1.00 97.88 86 ALA A C 1
ATOM 673 O O . ALA A 1 86 ? 2.392 -6.700 4.485 1.00 97.88 86 ALA A O 1
ATOM 674 N N . ILE A 1 87 ? 0.458 -5.927 3.667 1.00 98.12 87 ILE A N 1
ATOM 675 C CA . ILE A 1 87 ? -0.379 -6.435 4.756 1.00 98.12 87 ILE A CA 1
ATOM 676 C C . ILE A 1 87 ? -0.462 -7.975 4.774 1.00 98.12 87 ILE A C 1
ATOM 678 O O . ILE A 1 87 ? -0.349 -8.642 3.747 1.00 98.12 87 ILE A O 1
ATOM 682 N N . ASN A 1 88 ? -0.782 -8.547 5.932 1.00 97.94 88 ASN A N 1
ATOM 683 C CA . ASN A 1 88 ? -1.289 -9.913 6.056 1.00 97.94 88 ASN A CA 1
ATOM 684 C C . ASN A 1 88 ? -2.733 -9.860 6.566 1.00 97.94 88 ASN A C 1
ATOM 686 O O . ASN A 1 88 ? -3.011 -9.163 7.543 1.00 97.94 88 ASN A O 1
ATOM 690 N N . PHE A 1 89 ? -3.640 -10.592 5.921 1.00 98.31 89 PHE A N 1
ATOM 691 C CA . PHE A 1 89 ? -5.023 -10.726 6.379 1.00 98.31 89 PHE A CA 1
ATOM 692 C C . PHE A 1 89 ? -5.585 -12.113 6.075 1.00 98.31 89 PHE A C 1
ATOM 694 O O . PHE A 1 89 ? -5.191 -12.783 5.116 1.00 98.31 89 PHE A O 1
ATOM 701 N N . GLU A 1 90 ? -6.558 -12.522 6.874 1.00 98.38 90 GLU A N 1
ATOM 702 C CA . GLU A 1 90 ? -7.335 -13.736 6.679 1.00 98.38 90 GLU A CA 1
ATOM 703 C C . GLU A 1 90 ? -8.695 -13.421 6.061 1.00 98.38 90 GLU A C 1
ATOM 705 O O . GLU A 1 90 ? -9.068 -12.265 5.854 1.00 98.38 90 GLU A O 1
ATOM 710 N N . THR A 1 91 ? -9.461 -14.460 5.732 1.00 98.12 91 THR A N 1
ATOM 711 C CA . THR A 1 91 ? -10.852 -14.281 5.320 1.00 98.12 91 THR A CA 1
ATOM 712 C C . THR A 1 91 ? -11.669 -13.695 6.461 1.00 98.12 91 THR A C 1
ATOM 714 O O . THR A 1 91 ? -11.518 -14.108 7.605 1.00 98.12 91 THR A O 1
ATOM 717 N N . LYS A 1 92 ? -12.638 -12.843 6.127 1.00 98.44 92 LYS A N 1
ATOM 718 C CA . LYS A 1 92 ? -13.569 -12.199 7.062 1.00 98.44 92 LYS A CA 1
ATOM 719 C C . LYS A 1 92 ? -12.951 -11.113 7.944 1.00 98.44 92 LYS A C 1
ATOM 721 O O . LYS A 1 92 ? -13.718 -10.487 8.676 1.00 98.44 92 LYS A O 1
ATOM 726 N N . ASP A 1 93 ? -11.662 -10.827 7.793 1.00 98.56 93 ASP A N 1
ATOM 727 C CA . ASP A 1 93 ? -11.041 -9.622 8.329 1.00 98.56 93 ASP A CA 1
ATOM 728 C C . ASP A 1 93 ? -11.662 -8.362 7.724 1.00 98.56 93 ASP A C 1
ATOM 730 O O . ASP A 1 93 ? -12.182 -8.354 6.602 1.00 98.56 93 ASP A O 1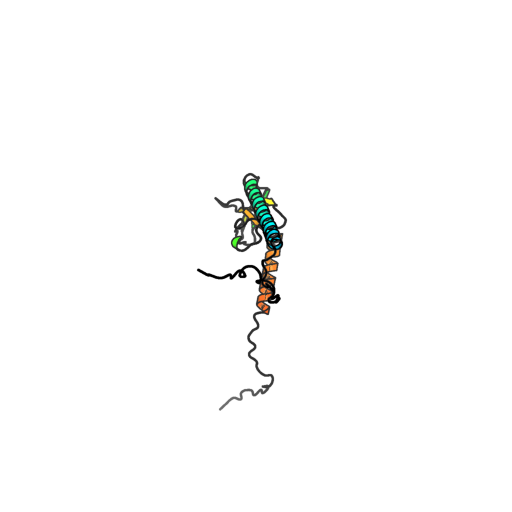
ATOM 734 N N . PHE A 1 94 ? -11.584 -7.273 8.483 1.00 98.69 94 PHE A N 1
ATOM 735 C CA . PHE A 1 94 ? -11.980 -5.949 8.030 1.00 98.69 94 PHE A CA 1
ATOM 736 C C . PHE A 1 94 ? -10.744 -5.093 7.788 1.00 98.69 94 PHE A C 1
ATOM 738 O O . PHE A 1 94 ? -9.824 -5.070 8.607 1.00 98.69 94 PHE A O 1
ATOM 745 N N . LEU A 1 95 ? -10.742 -4.355 6.680 1.00 98.81 95 LEU A N 1
ATOM 746 C CA . LEU A 1 95 ? -9.673 -3.429 6.318 1.00 98.81 95 LEU A CA 1
ATOM 747 C C . LEU A 1 95 ? -10.242 -2.015 6.209 1.00 98.81 95 LEU A C 1
ATOM 749 O O . LEU A 1 95 ? -11.282 -1.807 5.581 1.00 98.81 95 LEU A O 1
ATOM 753 N N . HIS A 1 96 ? -9.548 -1.038 6.785 1.00 98.88 96 HIS A N 1
ATOM 754 C CA . HIS A 1 96 ? -9.818 0.379 6.553 1.00 98.88 96 HIS A CA 1
ATOM 755 C C . HIS A 1 96 ? -8.941 0.879 5.414 1.00 98.88 96 HIS A C 1
ATOM 757 O O . HIS A 1 96 ? -7.718 0.879 5.542 1.00 98.88 96 HIS A O 1
ATOM 763 N N . ILE A 1 97 ? -9.557 1.358 4.336 1.00 98.81 97 ILE A N 1
ATOM 764 C CA . ILE A 1 97 ? -8.849 1.926 3.190 1.00 98.81 97 ILE A CA 1
ATOM 765 C C . ILE A 1 97 ? -8.772 3.442 3.349 1.00 98.81 97 ILE A C 1
ATOM 767 O O . ILE A 1 97 ? -9.770 4.099 3.651 1.00 98.81 97 ILE A O 1
ATOM 771 N N . LYS A 1 98 ? -7.575 4.000 3.167 1.00 98.69 98 LYS A N 1
ATOM 772 C CA . LYS A 1 98 ? -7.317 5.444 3.201 1.00 98.69 98 LYS A CA 1
ATOM 773 C C . LYS A 1 98 ? -7.351 6.035 1.803 1.00 98.69 98 LYS A C 1
ATOM 775 O O . LYS A 1 98 ? -8.014 7.040 1.579 1.00 98.69 98 LYS A O 1
ATOM 780 N N . GLU A 1 99 ? -6.657 5.401 0.863 1.00 98.62 99 GLU A N 1
ATOM 781 C CA . GLU A 1 99 ? -6.574 5.864 -0.519 1.00 98.62 99 GLU A CA 1
ATOM 782 C C . GLU A 1 99 ? -6.103 4.764 -1.475 1.00 98.62 99 GLU A C 1
ATOM 784 O O . GLU A 1 99 ? -5.607 3.715 -1.060 1.00 98.62 99 GLU A O 1
ATOM 789 N N . LYS A 1 100 ? -6.236 5.030 -2.775 1.00 98.56 100 LYS A N 1
ATOM 790 C CA . LYS A 1 100 ? -5.639 4.223 -3.839 1.00 98.56 100 LYS A CA 1
ATOM 791 C C . LYS A 1 100 ? -4.215 4.729 -4.101 1.00 98.56 100 LYS A C 1
ATOM 793 O O . LYS A 1 100 ? -4.054 5.909 -4.394 1.00 98.56 100 LYS A O 1
ATOM 798 N N . TYR A 1 101 ? -3.212 3.851 -4.021 1.00 98.56 101 TYR A N 1
ATOM 799 C CA . TYR A 1 101 ? -1.836 4.183 -4.411 1.00 98.56 101 TYR A CA 1
ATOM 800 C C . TYR A 1 101 ? -1.686 4.087 -5.929 1.00 98.56 101 TYR A C 1
ATOM 802 O O . TYR A 1 101 ? -1.389 5.073 -6.596 1.00 98.56 101 TYR A O 1
ATOM 810 N N . ASN A 1 102 ? -1.986 2.914 -6.489 1.00 98.19 102 ASN A N 1
ATOM 811 C CA . ASN A 1 102 ? -2.027 2.677 -7.929 1.00 98.19 102 ASN A CA 1
ATOM 812 C C . ASN A 1 102 ? -3.093 1.612 -8.265 1.00 98.19 102 ASN A C 1
ATOM 814 O O . ASN A 1 102 ? -3.998 1.357 -7.469 1.00 98.19 102 ASN A O 1
ATOM 818 N N . ASN A 1 103 ? -3.069 1.038 -9.470 1.00 98.12 103 ASN A N 1
ATOM 819 C CA . ASN A 1 103 ? -4.057 0.027 -9.870 1.00 98.12 103 ASN A CA 1
ATOM 820 C C . ASN A 1 103 ? -3.958 -1.276 -9.070 1.00 98.12 103 ASN A C 1
ATOM 822 O O . ASN A 1 103 ? -4.988 -1.908 -8.829 1.00 98.12 103 ASN A O 1
ATOM 826 N N . ASP A 1 104 ? -2.765 -1.624 -8.604 1.00 98.19 104 ASP A N 1
ATOM 827 C CA . ASP A 1 104 ? -2.490 -2.897 -7.941 1.00 98.19 104 ASP A CA 1
ATOM 828 C C . ASP A 1 104 ? -2.517 -2.782 -6.418 1.00 98.19 104 ASP A C 1
ATOM 830 O O . ASP A 1 104 ? -2.744 -3.775 -5.731 1.00 98.19 104 ASP A O 1
ATOM 834 N N . TRP A 1 105 ? -2.355 -1.569 -5.888 1.00 98.62 105 TRP A N 1
ATOM 835 C CA . TRP A 1 105 ? -2.180 -1.333 -4.463 1.00 98.62 105 TRP A CA 1
ATOM 836 C C . TRP A 1 105 ? -3.040 -0.186 -3.941 1.00 98.62 105 TRP A C 1
ATOM 838 O O . TRP A 1 105 ? -3.130 0.909 -4.508 1.00 98.62 105 TRP A O 1
ATOM 848 N N . TRP A 1 106 ? -3.645 -0.435 -2.790 1.00 98.88 106 TRP A N 1
ATOM 849 C CA . TRP A 1 106 ? -4.264 0.551 -1.918 1.00 98.88 106 TRP A CA 1
ATOM 850 C C . TRP A 1 106 ? -3.387 0.790 -0.693 1.00 98.88 106 TRP A C 1
ATOM 852 O O . TRP A 1 106 ? -2.496 0.001 -0.387 1.00 98.88 106 TRP A O 1
ATOM 862 N N . ILE A 1 107 ? -3.669 1.873 0.024 1.00 98.81 107 ILE A N 1
ATOM 863 C CA . ILE A 1 107 ? -3.062 2.170 1.319 1.00 98.81 107 ILE A CA 1
ATOM 864 C C . ILE A 1 107 ? -4.159 2.133 2.375 1.00 98.81 107 ILE A C 1
ATOM 866 O O . ILE A 1 107 ? -5.205 2.776 2.236 1.00 98.81 107 ILE A O 1
ATOM 870 N N . GLY A 1 108 ? -3.928 1.381 3.444 1.00 98.75 108 GLY A N 1
ATOM 871 C CA . GLY A 1 108 ? -4.904 1.203 4.507 1.00 98.75 108 GLY A CA 1
ATOM 872 C C . GLY A 1 108 ? -4.329 0.447 5.690 1.00 98.75 108 GLY A C 1
ATOM 873 O O . GLY A 1 108 ? -3.121 0.396 5.860 1.00 98.75 108 GLY A O 1
ATOM 874 N N . ARG A 1 109 ? -5.188 -0.122 6.531 1.00 98.56 109 ARG A N 1
ATOM 875 C CA . ARG A 1 109 ? -4.765 -0.949 7.669 1.00 98.56 109 ARG A CA 1
ATOM 876 C C . ARG A 1 109 ? -5.758 -2.054 7.964 1.00 98.56 109 ARG A C 1
ATOM 878 O O . ARG A 1 109 ? -6.952 -1.914 7.689 1.00 98.56 109 ARG A O 1
ATOM 885 N N . LEU A 1 110 ? -5.264 -3.096 8.623 1.00 98.50 110 LEU A N 1
ATOM 886 C CA . LEU A 1 110 ? -6.106 -4.084 9.283 1.00 98.50 110 LEU A CA 1
ATOM 887 C C . LEU A 1 110 ? -6.902 -3.413 10.411 1.00 98.50 110 LEU A C 1
ATOM 889 O O . LEU A 1 110 ? -6.371 -2.590 11.166 1.00 98.50 110 LEU A O 1
ATOM 893 N N . VAL A 1 111 ? -8.174 -3.770 10.559 1.00 98.44 111 VAL A N 1
ATOM 894 C CA . VAL A 1 111 ? -8.992 -3.353 11.704 1.00 98.44 111 VAL A CA 1
ATOM 895 C C . VAL A 1 111 ? -8.635 -4.236 12.902 1.00 98.44 111 VAL A C 1
ATOM 897 O O . VAL A 1 111 ? -9.337 -5.178 13.249 1.00 98.44 111 VAL A O 1
ATOM 900 N N . LYS A 1 112 ? -7.485 -3.932 13.511 1.00 97.12 112 LYS A N 1
ATOM 901 C CA . LYS A 1 112 ? -6.944 -4.580 14.711 1.00 97.12 112 LYS A CA 1
ATOM 902 C C . LYS A 1 112 ? -6.224 -3.544 15.578 1.00 97.12 112 LYS A C 1
ATOM 904 O O . LYS A 1 112 ? -5.734 -2.532 15.062 1.00 97.12 112 LYS A O 1
ATOM 909 N N . GLU A 1 113 ? -6.177 -3.761 16.889 1.00 95.88 113 GLU A N 1
ATOM 910 C CA . GLU A 1 113 ? -5.378 -2.925 17.793 1.00 95.88 113 GLU A CA 1
ATOM 911 C C . GLU A 1 113 ? -3.895 -2.980 17.405 1.00 95.88 113 GLU A C 1
ATOM 913 O O . GLU A 1 113 ? -3.377 -4.038 17.050 1.00 95.88 113 GLU A O 1
ATOM 918 N N . GLY A 1 114 ? -3.229 -1.824 17.405 1.00 93.56 114 GLY A N 1
ATOM 919 C CA . GLY A 1 114 ? -1.803 -1.716 17.078 1.00 93.56 114 GLY A CA 1
ATOM 920 C C . GLY A 1 114 ? -1.421 -1.948 15.610 1.00 93.56 114 GLY A C 1
ATOM 921 O O . GLY A 1 114 ? -0.244 -1.877 15.293 1.00 93.56 114 GLY A O 1
ATOM 922 N N . ALA A 1 115 ? -2.368 -2.213 14.700 1.00 96.75 115 ALA A N 1
ATOM 923 C CA . ALA A 1 115 ? -2.042 -2.393 13.282 1.00 96.75 115 ALA A CA 1
ATOM 924 C C . ALA A 1 115 ? -1.723 -1.057 12.587 1.00 96.75 115 ALA A C 1
ATOM 926 O O . ALA A 1 115 ? -2.529 -0.123 12.645 1.00 96.75 115 ALA A O 1
ATOM 927 N N . ASP A 1 116 ? -0.598 -0.988 11.883 1.00 97.25 116 ASP A N 1
ATOM 928 C CA . ASP A 1 116 ? -0.155 0.207 11.162 1.00 97.25 116 ASP A CA 1
ATOM 929 C C . ASP A 1 116 ? -0.734 0.325 9.744 1.00 97.25 116 ASP A C 1
ATOM 931 O O . ASP A 1 116 ? -1.363 -0.594 9.208 1.00 97.25 116 ASP A O 1
ATOM 935 N N . ILE A 1 117 ? -0.537 1.503 9.141 1.00 98.19 117 ILE A N 1
ATOM 936 C CA . ILE A 1 117 ? -0.822 1.736 7.723 1.00 98.19 117 ILE A CA 1
ATOM 937 C C . ILE A 1 117 ? 0.183 0.964 6.863 1.00 98.19 117 ILE A C 1
ATOM 939 O O . ILE A 1 117 ? 1.388 1.085 7.050 1.00 98.19 117 ILE A O 1
ATOM 943 N N . THR A 1 118 ? -0.334 0.194 5.912 1.00 98.44 118 THR A N 1
ATOM 944 C CA . THR A 1 118 ? 0.394 -0.739 5.045 1.00 98.44 118 THR A CA 1
ATOM 945 C C . THR A 1 118 ? -0.204 -0.732 3.636 1.00 98.44 118 THR A C 1
ATOM 947 O O . THR A 1 118 ? -1.273 -0.151 3.392 1.00 98.44 118 THR A O 1
ATOM 950 N N . PHE A 1 119 ? 0.485 -1.375 2.693 1.00 98.75 119 PHE A N 1
ATOM 951 C CA . PHE A 1 119 ? -0.040 -1.623 1.356 1.00 98.75 119 PHE A CA 1
ATOM 952 C C . PHE A 1 119 ? -1.012 -2.803 1.362 1.00 98.75 119 PHE A C 1
ATOM 954 O O . PHE A 1 119 ? -0.736 -3.866 1.918 1.00 98.75 119 PHE A O 1
ATOM 961 N N . ILE A 1 120 ? -2.156 -2.610 0.709 1.00 98.75 120 ILE A N 1
ATOM 962 C CA . ILE A 1 120 ? -3.225 -3.601 0.573 1.00 98.75 120 ILE A CA 1
ATOM 963 C C . ILE A 1 120 ? -3.373 -3.929 -0.917 1.00 98.75 120 ILE A C 1
ATOM 965 O O . ILE A 1 120 ? -3.594 -3.001 -1.700 1.00 98.75 120 ILE A O 1
ATOM 969 N N . PRO A 1 121 ? -3.282 -5.202 -1.341 1.00 98.56 121 PRO A N 1
ATOM 970 C CA . PRO A 1 121 ? -3.471 -5.564 -2.742 1.00 98.56 121 PRO A CA 1
ATOM 971 C C . PRO A 1 121 ? -4.902 -5.241 -3.187 1.00 98.56 121 PRO A C 1
ATOM 973 O O . PRO A 1 121 ? -5.880 -5.539 -2.495 1.00 98.56 121 PRO A O 1
ATOM 976 N N . SER A 1 122 ? -5.033 -4.617 -4.354 1.00 98.44 122 SER A N 1
ATOM 977 C CA . SER A 1 122 ? -6.329 -4.320 -4.957 1.00 98.44 122 SER A CA 1
ATOM 978 C C . SER A 1 122 ? -7.024 -5.612 -5.417 1.00 98.44 122 SER A C 1
ATOM 980 O O . SER A 1 122 ? -6.364 -6.635 -5.632 1.00 98.44 122 SER A O 1
ATOM 982 N N . PRO A 1 123 ? -8.352 -5.592 -5.650 1.00 98.12 123 PRO A N 1
ATOM 983 C CA . PRO A 1 123 ? -9.050 -6.743 -6.225 1.00 98.12 123 PRO A CA 1
ATOM 984 C C . PRO A 1 123 ? -8.440 -7.228 -7.549 1.00 98.12 123 PRO A C 1
ATOM 986 O O . PRO A 1 123 ? -8.414 -8.426 -7.813 1.00 98.12 123 PRO A O 1
ATOM 989 N N . VAL A 1 124 ? -7.909 -6.305 -8.359 1.00 97.94 124 VAL A N 1
ATOM 990 C CA . VAL A 1 124 ? -7.266 -6.624 -9.641 1.00 97.94 124 VAL A CA 1
ATOM 991 C C . VAL A 1 124 ? -5.948 -7.372 -9.421 1.00 97.94 124 VAL A C 1
ATOM 993 O O . VAL A 1 124 ? -5.714 -8.391 -10.068 1.00 97.94 124 VAL A O 1
ATOM 996 N N . LYS A 1 125 ? -5.116 -6.929 -8.467 1.00 97.31 125 LYS A N 1
ATOM 997 C CA . LYS A 1 125 ? -3.857 -7.606 -8.114 1.00 97.31 125 LYS A CA 1
ATOM 998 C C . LYS A 1 125 ? -4.108 -9.013 -7.573 1.00 97.31 125 LYS A C 1
ATOM 1000 O O . LYS A 1 125 ? -3.434 -9.947 -8.001 1.00 97.31 125 LYS A O 1
ATOM 1005 N N . LEU A 1 126 ? -5.092 -9.181 -6.684 1.00 97.12 126 LEU A N 1
ATOM 1006 C CA . LEU A 1 126 ? -5.449 -10.495 -6.134 1.00 97.12 126 LEU A CA 1
ATOM 1007 C C . LEU A 1 126 ? -5.859 -11.486 -7.234 1.00 97.12 126 LEU A C 1
ATOM 1009 O O . LEU A 1 126 ? -5.441 -12.643 -7.208 1.00 97.12 126 LEU A O 1
ATOM 1013 N N . GLU A 1 127 ? -6.616 -11.027 -8.230 1.00 96.19 127 GLU A N 1
ATOM 1014 C CA . GLU A 1 127 ? -7.011 -11.860 -9.366 1.00 96.19 127 GLU A CA 1
ATOM 1015 C C . GLU A 1 127 ? -5.814 -12.233 -10.258 1.00 96.19 127 GLU A C 1
ATOM 1017 O O . GLU A 1 127 ? -5.637 -13.400 -10.611 1.00 96.19 127 GLU A O 1
ATOM 1022 N N . ALA A 1 128 ? -4.928 -11.278 -10.556 1.00 95.25 128 ALA A N 1
ATOM 1023 C CA . ALA A 1 128 ? -3.705 -11.549 -11.313 1.00 95.25 128 ALA A CA 1
ATOM 1024 C C . ALA A 1 128 ? -2.792 -12.567 -10.601 1.00 95.25 128 ALA A C 1
ATOM 1026 O O . ALA A 1 128 ? -2.213 -13.451 -11.239 1.00 95.25 128 ALA A O 1
ATOM 1027 N N . MET A 1 129 ? -2.692 -12.483 -9.271 1.00 93.94 129 MET A N 1
ATOM 1028 C CA . MET A 1 129 ? -1.940 -13.444 -8.462 1.00 93.94 129 MET A CA 1
ATOM 1029 C C . MET A 1 129 ? -2.537 -14.850 -8.530 1.00 93.94 129 MET A C 1
ATOM 1031 O O . MET A 1 129 ? -1.788 -15.815 -8.702 1.00 93.94 129 MET A O 1
ATOM 1035 N N . ARG A 1 130 ? -3.869 -14.969 -8.448 1.00 93.31 130 ARG A N 1
ATOM 1036 C CA . ARG A 1 130 ? -4.578 -16.250 -8.576 1.00 93.31 130 ARG A CA 1
ATOM 1037 C C . ARG A 1 130 ? -4.252 -16.924 -9.911 1.00 93.31 130 ARG A C 1
ATOM 1039 O O . ARG A 1 130 ? -3.835 -18.081 -9.929 1.00 93.31 130 ARG A O 1
ATOM 1046 N N . ILE A 1 131 ? -4.333 -16.176 -11.012 1.00 93.19 131 ILE A N 1
ATOM 1047 C CA . ILE A 1 131 ? -4.024 -16.677 -12.361 1.00 93.19 131 ILE A CA 1
ATOM 1048 C C . ILE A 1 131 ? -2.552 -17.111 -12.471 1.00 93.19 131 ILE A C 1
ATOM 1050 O O . ILE A 1 131 ? -2.259 -18.199 -12.971 1.00 93.19 131 ILE A O 1
ATOM 1054 N N . LYS A 1 132 ? -1.609 -16.300 -11.970 1.00 90.50 132 LYS A N 1
ATOM 1055 C CA . LYS A 1 132 ? -0.168 -16.626 -11.975 1.00 90.50 132 LYS A CA 1
ATOM 1056 C C . LYS A 1 132 ? 0.123 -17.919 -11.204 1.00 90.50 132 LYS A C 1
ATOM 1058 O O . LYS A 1 132 ? 0.965 -18.718 -11.621 1.00 90.50 132 LYS A O 1
ATOM 1063 N N . GLN A 1 133 ? -0.570 -18.142 -10.088 1.00 88.38 133 GLN A N 1
ATOM 1064 C CA . GLN A 1 133 ? -0.433 -19.358 -9.292 1.00 88.38 133 GLN A CA 1
ATOM 1065 C C . GLN A 1 133 ? -0.980 -20.590 -10.025 1.00 88.38 133 GLN A C 1
ATOM 1067 O O . GLN A 1 133 ? -0.325 -21.633 -10.020 1.00 88.38 133 GLN A O 1
ATOM 1072 N N . GLU A 1 134 ? -2.129 -20.466 -10.690 1.00 90.06 134 GLU A N 1
ATOM 1073 C CA . GLU A 1 134 ? -2.738 -21.540 -11.486 1.00 90.06 134 GLU A CA 1
ATOM 1074 C C . GLU A 1 134 ? -1.852 -21.955 -12.661 1.00 90.06 134 GLU A C 1
ATOM 1076 O O . GLU A 1 134 ? -1.601 -23.144 -12.851 1.00 90.06 134 GLU A O 1
ATOM 1081 N N . GLN A 1 135 ? -1.283 -20.992 -13.388 1.00 89.69 135 GLN A N 1
ATOM 1082 C CA . GLN A 1 135 ? -0.333 -21.268 -14.471 1.00 89.69 135 GLN A CA 1
ATOM 1083 C C . GLN A 1 135 ? 0.919 -21.997 -13.962 1.00 89.69 135 GLN A C 1
ATOM 1085 O O . GLN A 1 135 ? 1.366 -22.977 -14.560 1.00 89.69 135 GLN A O 1
ATOM 1090 N N . LYS A 1 136 ? 1.468 -21.570 -12.816 1.00 88.38 136 LYS A N 1
ATOM 1091 C CA . LYS A 1 136 ? 2.628 -22.227 -12.193 1.00 88.38 136 LYS A CA 1
ATOM 1092 C C . LYS A 1 136 ? 2.302 -23.645 -11.713 1.00 88.38 136 LYS A C 1
ATOM 1094 O O . LYS A 1 136 ? 3.164 -24.521 -11.775 1.00 88.38 136 LYS A O 1
ATOM 1099 N N . ALA A 1 137 ? 1.083 -23.877 -11.227 1.00 86.38 137 ALA A N 1
ATOM 1100 C CA . ALA A 1 137 ? 0.616 -25.204 -10.839 1.00 86.38 137 ALA A CA 1
ATOM 1101 C C . ALA A 1 137 ? 0.424 -26.118 -12.062 1.00 86.38 137 ALA A C 1
ATOM 1103 O O . ALA A 1 137 ? 0.902 -27.251 -12.041 1.00 86.38 137 ALA A O 1
ATOM 1104 N N . ALA A 1 138 ? -0.171 -25.610 -13.145 1.00 86.62 138 ALA A 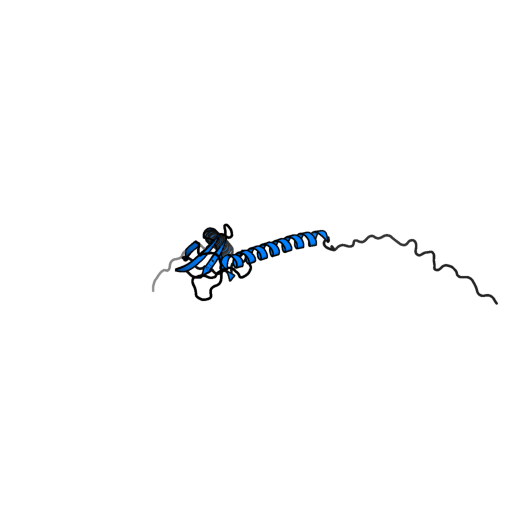N 1
ATOM 1105 C CA . ALA A 1 138 ? -0.348 -26.343 -14.399 1.00 86.62 138 ALA A CA 1
ATOM 1106 C C . ALA A 1 138 ? 1.000 -26.764 -15.021 1.00 86.62 138 ALA A C 1
ATOM 1108 O O . ALA A 1 138 ? 1.196 -27.934 -15.356 1.00 86.62 138 ALA A O 1
ATOM 1109 N N . ALA A 1 139 ? 1.986 -25.861 -15.054 1.00 83.69 139 ALA A N 1
ATOM 1110 C CA . ALA A 1 139 ? 3.336 -26.175 -15.538 1.00 83.69 139 ALA A CA 1
ATOM 1111 C C . ALA A 1 139 ? 4.059 -27.235 -14.675 1.00 83.69 139 ALA A C 1
ATOM 1113 O O . ALA A 1 139 ? 4.856 -28.037 -15.171 1.00 83.69 139 ALA A O 1
ATOM 1114 N N . ARG A 1 140 ? 3.775 -27.282 -13.365 1.00 77.38 140 ARG A N 1
ATOM 1115 C CA . ARG A 1 140 ? 4.295 -28.335 -12.474 1.00 77.38 140 ARG A CA 1
ATOM 1116 C C . ARG A 1 140 ? 3.635 -29.689 -12.724 1.00 77.38 140 ARG A C 1
ATOM 1118 O O . ARG A 1 140 ? 4.303 -30.708 -12.583 1.00 77.38 140 ARG A O 1
ATOM 1125 N N . SER A 1 141 ? 2.360 -29.716 -13.113 1.00 68.75 141 SER A N 1
ATOM 1126 C CA . SER A 1 141 ? 1.686 -30.971 -13.464 1.00 68.75 141 SER A CA 1
ATOM 1127 C C . SER A 1 141 ? 2.150 -31.550 -14.802 1.00 68.75 141 SER A C 1
ATOM 1129 O O . SER A 1 141 ? 2.213 -32.766 -14.925 1.00 68.75 141 SER A O 1
ATOM 1131 N N . GLU A 1 142 ? 2.556 -30.721 -15.769 1.00 59.44 142 GLU A N 1
ATOM 1132 C CA . GLU A 1 142 ? 3.127 -31.207 -17.040 1.00 59.44 142 GLU A CA 1
ATOM 1133 C C . GLU A 1 142 ? 4.564 -31.743 -16.902 1.00 59.44 142 GLU A C 1
ATOM 1135 O O . GLU A 1 142 ? 4.976 -32.618 -17.663 1.00 59.44 142 GLU A O 1
ATOM 1140 N N . SER A 1 143 ? 5.329 -31.264 -15.913 1.00 56.41 143 SER A N 1
ATOM 1141 C CA . SER A 1 143 ? 6.696 -31.742 -15.633 1.00 56.41 143 SER A CA 1
ATOM 1142 C C . SER A 1 143 ? 6.753 -32.964 -14.708 1.00 56.41 143 SER A C 1
ATOM 1144 O O . SER A 1 143 ? 7.775 -33.650 -14.668 1.00 56.41 143 SER A O 1
ATOM 1146 N N . ALA A 1 144 ? 5.658 -33.300 -14.021 1.00 52.53 144 ALA A N 1
ATOM 1147 C CA . ALA A 1 144 ? 5.503 -34.565 -13.308 1.00 52.53 144 ALA A CA 1
ATOM 1148 C C . ALA A 1 144 ? 5.054 -35.679 -14.274 1.00 52.53 144 ALA A C 1
ATOM 1150 O O . ALA A 1 144 ? 3.951 -36.212 -14.169 1.00 52.53 144 ALA A O 1
ATOM 1151 N N . GLN A 1 145 ? 5.912 -36.035 -15.235 1.00 49.97 145 GLN A N 1
ATOM 1152 C CA . GLN A 1 145 ? 5.756 -37.278 -15.995 1.00 49.97 145 GLN A CA 1
ATOM 1153 C C . GLN A 1 145 ? 5.721 -38.452 -14.996 1.00 49.97 145 GLN A C 1
ATOM 1155 O O . GLN A 1 145 ? 6.692 -38.623 -14.252 1.00 49.97 145 GLN A O 1
ATOM 1160 N N . PRO A 1 146 ? 4.663 -39.285 -14.948 1.00 45.56 146 PRO A N 1
ATOM 1161 C CA . PRO A 1 146 ? 4.787 -40.578 -14.296 1.00 45.56 146 PRO A CA 1
ATOM 1162 C C . PRO A 1 146 ? 5.880 -41.329 -15.053 1.00 45.56 146 PRO A C 1
ATOM 1164 O O . PRO A 1 146 ? 5.842 -41.389 -16.284 1.00 45.56 146 PRO A O 1
ATOM 1167 N N . SER A 1 147 ? 6.872 -41.867 -14.341 1.00 49.50 147 SER A N 1
ATOM 1168 C CA . SER A 1 147 ? 7.832 -42.796 -14.926 1.00 49.50 147 SER A CA 1
ATOM 1169 C C . SER A 1 147 ? 7.038 -43.883 -15.642 1.00 49.50 147 SER A C 1
ATOM 1171 O O . SER A 1 147 ? 6.397 -44.729 -15.017 1.00 49.50 147 SER A O 1
ATOM 1173 N N . GLN A 1 148 ? 7.012 -43.811 -16.971 1.00 47.34 148 GLN A N 1
ATOM 1174 C CA . GLN A 1 148 ? 6.391 -44.829 -17.790 1.00 47.34 148 GLN A CA 1
ATOM 1175 C C . GLN A 1 148 ? 7.154 -46.120 -17.515 1.00 47.34 148 GLN A C 1
ATOM 1177 O O . GLN A 1 148 ? 8.280 -46.298 -17.979 1.00 47.34 148 GLN A O 1
ATOM 1182 N N . ILE A 1 149 ? 6.557 -47.016 -16.726 1.00 51.75 149 ILE A N 1
ATOM 1183 C CA . ILE A 1 149 ? 6.947 -48.419 -16.747 1.00 51.75 149 ILE A CA 1
ATOM 1184 C C . ILE A 1 149 ? 6.634 -48.872 -18.170 1.00 51.75 149 ILE A C 1
ATOM 1186 O O . ILE A 1 149 ? 5.476 -49.039 -18.550 1.00 51.75 149 ILE A O 1
ATOM 1190 N N . TYR A 1 150 ? 7.682 -48.957 -18.980 1.00 47.62 150 TYR A N 1
ATOM 1191 C CA . TYR A 1 150 ? 7.620 -49.355 -20.373 1.00 47.62 150 TYR A CA 1
ATOM 1192 C C . TYR A 1 150 ? 7.211 -50.831 -20.428 1.00 47.62 150 TYR A C 1
ATOM 1194 O O . TYR A 1 150 ? 8.047 -51.724 -20.301 1.00 47.62 150 TYR A O 1
ATOM 1202 N N . PHE A 1 151 ? 5.915 -51.105 -20.569 1.00 52.72 151 PHE A N 1
ATOM 1203 C CA . PHE A 1 151 ? 5.439 -52.433 -20.937 1.00 52.72 151 PHE A CA 1
ATOM 1204 C C . PHE A 1 151 ? 5.435 -52.521 -22.473 1.00 52.72 151 PHE A C 1
ATOM 1206 O O . PHE A 1 151 ? 4.680 -51.786 -23.112 1.00 52.72 151 PHE A O 1
ATOM 1213 N N . PRO A 1 152 ? 6.285 -53.363 -23.094 1.00 54.72 152 PRO A N 1
ATOM 1214 C CA . PRO A 1 152 ? 6.344 -53.482 -24.547 1.00 54.72 152 PRO A CA 1
ATOM 1215 C C . PRO A 1 152 ? 5.020 -54.021 -25.120 1.00 54.72 152 PRO A C 1
ATOM 1217 O O . PRO A 1 152 ? 4.339 -54.825 -24.474 1.00 54.72 152 PRO A O 1
ATOM 1220 N N . PRO A 1 153 ? 4.642 -53.624 -26.349 1.00 50.44 153 PRO A N 1
ATOM 1221 C CA . PRO A 1 153 ? 3.303 -53.828 -26.879 1.00 50.44 153 PRO A CA 1
ATOM 1222 C C . PRO A 1 153 ? 3.171 -55.205 -27.536 1.00 50.44 153 PRO A C 1
ATOM 1224 O O . PRO A 1 153 ? 2.840 -55.282 -28.703 1.00 50.44 153 PRO A O 1
ATOM 1227 N N . PHE A 1 154 ? 3.447 -56.301 -26.832 1.00 42.62 154 PHE A N 1
ATOM 1228 C CA . PHE A 1 154 ? 3.087 -57.650 -27.292 1.00 42.62 154 PHE A CA 1
ATOM 1229 C C . PHE A 1 154 ? 3.050 -58.619 -26.106 1.00 42.62 154 PHE A C 1
ATOM 1231 O O . PHE A 1 154 ? 3.942 -59.433 -25.908 1.00 42.62 154 PHE A O 1
ATOM 1238 N N . CYS A 1 155 ? 1.988 -58.558 -25.305 1.00 50.62 155 CYS A N 1
ATOM 1239 C CA . CYS A 1 155 ? 1.570 -59.730 -24.535 1.00 50.62 155 CYS A CA 1
ATOM 1240 C C . CYS A 1 155 ? 0.045 -59.787 -24.451 1.00 50.62 155 CYS A C 1
ATOM 1242 O O . CYS A 1 155 ? -0.573 -59.783 -23.391 1.00 50.62 155 CYS A O 1
ATOM 1244 N N . TRP A 1 156 ? -0.574 -59.816 -25.629 1.00 53.09 156 TRP A N 1
ATOM 1245 C CA . TRP A 1 156 ? -1.933 -60.305 -25.777 1.00 53.09 156 TRP A CA 1
ATOM 1246 C C . TRP A 1 156 ? -1.847 -61.827 -25.721 1.00 53.09 156 TRP A C 1
ATOM 1248 O O . TRP A 1 156 ? -1.605 -62.482 -26.733 1.00 53.09 156 TRP A O 1
ATOM 1258 N N . ARG A 1 157 ? -2.034 -62.413 -24.540 1.00 47.56 157 ARG A N 1
ATOM 1259 C CA . ARG A 1 157 ? -2.577 -63.768 -24.482 1.00 47.56 157 ARG A CA 1
ATOM 1260 C C . ARG A 1 157 ? -3.432 -63.933 -23.242 1.00 47.56 157 ARG A C 1
ATOM 1262 O O . ARG A 1 157 ? -2.951 -64.181 -22.144 1.00 47.56 157 ARG A O 1
ATOM 1269 N N . SER A 1 158 ? -4.729 -63.781 -23.458 1.00 47.78 158 SER A N 1
ATOM 1270 C CA . SER A 1 158 ? -5.760 -64.281 -22.568 1.00 47.78 158 SER A CA 1
ATOM 1271 C C . SER A 1 158 ? -5.612 -65.794 -22.415 1.00 47.78 158 SER A C 1
ATOM 1273 O O . SER A 1 158 ? -5.602 -66.517 -23.410 1.00 47.78 158 SER A O 1
ATOM 1275 N N . THR A 1 159 ? -5.605 -66.275 -21.178 1.00 50.97 159 THR A N 1
ATOM 1276 C CA . THR A 1 159 ? -6.255 -67.544 -20.836 1.00 50.97 159 THR A CA 1
ATOM 1277 C C . THR A 1 159 ? -7.010 -67.342 -19.521 1.00 50.97 159 THR A C 1
ATOM 1279 O O . THR A 1 159 ? -6.389 -66.933 -18.540 1.00 50.97 159 THR A O 1
ATOM 1282 N N . PRO A 1 160 ? -8.336 -67.560 -19.495 1.00 56.12 160 PRO A N 1
ATOM 1283 C CA . PRO A 1 160 ? -9.139 -67.493 -18.278 1.00 56.12 160 PRO A CA 1
ATOM 1284 C C . PRO A 1 160 ? -8.886 -68.723 -17.382 1.00 56.12 160 PRO A C 1
ATOM 1286 O O . PRO A 1 160 ? -8.354 -69.729 -17.861 1.00 56.12 160 PRO A O 1
ATOM 1289 N N . PRO A 1 161 ? -9.266 -68.671 -16.092 1.00 56.44 161 PRO A N 1
ATOM 1290 C CA . PRO A 1 161 ? -9.094 -69.793 -15.179 1.00 56.44 161 PRO A CA 1
ATOM 1291 C C . PRO A 1 161 ? -10.135 -70.879 -15.477 1.00 56.44 161 PRO A C 1
ATOM 1293 O O . PRO A 1 161 ? -11.311 -70.575 -15.669 1.00 56.44 161 PRO A O 1
ATOM 1296 N N . SER A 1 162 ? -9.724 -72.149 -15.470 1.00 47.62 162 SER A N 1
ATOM 1297 C CA . SER A 1 162 ? -10.659 -73.278 -15.407 1.00 47.62 162 SER A CA 1
ATOM 1298 C C . SER A 1 162 ? -10.591 -73.918 -14.026 1.00 47.62 162 SER A C 1
ATOM 1300 O O . SER A 1 162 ? -9.514 -74.245 -13.532 1.00 47.62 162 SER A O 1
ATOM 1302 N N . ALA A 1 163 ? -11.760 -74.072 -13.412 1.00 53.47 163 ALA A N 1
ATOM 1303 C CA . ALA A 1 163 ? -11.967 -74.662 -12.099 1.00 53.47 163 ALA A CA 1
ATOM 1304 C C . ALA A 1 163 ? -11.854 -76.203 -12.103 1.00 53.47 163 ALA A C 1
ATOM 1306 O O . ALA A 1 163 ? -12.262 -76.847 -13.066 1.00 53.47 163 ALA A O 1
ATOM 1307 N N . GLY A 1 164 ? -11.411 -76.756 -10.965 1.00 47.91 164 GLY A N 1
ATOM 1308 C CA . GLY A 1 164 ? -11.972 -77.962 -10.335 1.00 47.91 164 GLY A CA 1
ATOM 1309 C C . GLY A 1 164 ? -11.437 -79.347 -10.730 1.00 47.91 164 GLY A C 1
ATOM 1310 O O . GLY A 1 164 ? -11.893 -79.930 -11.710 1.00 47.91 164 GLY A O 1
ATOM 1311 N N . LYS A 1 165 ? -10.622 -79.950 -9.854 1.00 40.31 165 LYS A N 1
ATOM 1312 C CA . LYS A 1 165 ? -11.024 -81.050 -8.950 1.00 40.31 165 LYS A CA 1
ATOM 1313 C C . LYS A 1 165 ? -9.989 -81.242 -7.847 1.00 40.31 165 LYS A C 1
ATOM 1315 O O . LYS A 1 165 ? -8.787 -81.115 -8.159 1.00 40.31 165 LYS A O 1
#

InterPro domains:
  IPR036028 SH3-like domain superfamily [SSF50044] (43-150)
  IPR046937 Voltage-dependent L-type calcium channel subunit beta-1-4, N-terminal A domain [PF12052] (20-60)

Radius of gyration: 35.92 Å; chains: 1; bounding box: 113×92×50 Å

Secondary structure (DSSP, 8-state):
--------TTS-------------S----HHHHHHHHHHHHHHHHHHHHHHHHHHHHTTSPP-EEEE-SS-EEGGG-TT-SSTT-B-EE-TT-EEEEEEE-SSSEEEEEESSTTPPPEEEE-HHHHHHHHHHHHHHHHHHHHH---------S------------